Protein AF-A0A3D1LFR0-F1 (afdb_monomer)

Mean predicted aligned error: 5.87 Å

Structure (mmCIF, N/CA/C/O backbone):
data_AF-A0A3D1LFR0-F1
#
_entry.id   AF-A0A3D1LFR0-F1
#
loop_
_atom_site.group_PDB
_atom_site.id
_atom_site.type_symbol
_atom_site.label_atom_id
_atom_site.label_alt_id
_atom_site.label_comp_id
_atom_site.label_asym_id
_atom_site.label_entity_id
_atom_site.label_seq_id
_atom_site.pdbx_PDB_ins_code
_atom_site.Cartn_x
_atom_site.Cartn_y
_atom_site.Cartn_z
_atom_site.occupancy
_atom_site.B_iso_or_equiv
_atom_site.auth_seq_id
_atom_site.auth_comp_id
_atom_site.auth_asym_id
_atom_site.auth_atom_id
_atom_site.pdbx_PDB_model_num
ATOM 1 N N . PRO A 1 1 ? -17.434 -1.479 20.206 1.00 91.62 1 PRO A N 1
ATOM 2 C CA . PRO A 1 1 ? -18.769 -2.126 20.176 1.00 91.62 1 PRO A CA 1
ATOM 3 C C . PRO A 1 1 ? -18.696 -3.433 19.381 1.00 91.62 1 PRO A C 1
ATOM 5 O O . PRO A 1 1 ? -17.769 -3.577 18.583 1.00 91.62 1 PRO A O 1
ATOM 8 N N . ALA A 1 2 ? -19.580 -4.396 19.647 1.00 93.88 2 ALA A N 1
ATOM 9 C CA . ALA A 1 2 ? -19.496 -5.724 19.027 1.00 93.88 2 ALA A CA 1
ATOM 10 C C . ALA A 1 2 ? -19.668 -5.653 17.500 1.00 93.88 2 ALA A C 1
ATOM 12 O O . ALA A 1 2 ? -18.989 -6.369 16.771 1.00 93.88 2 ALA A O 1
ATOM 13 N N . GLU A 1 3 ? -20.492 -4.719 17.033 1.00 96.44 3 GLU A N 1
ATOM 14 C CA . GLU A 1 3 ? -20.775 -4.426 15.630 1.00 96.44 3 GLU A CA 1
ATOM 15 C C . GLU A 1 3 ? -19.573 -3.889 14.830 1.00 96.44 3 GLU A C 1
ATOM 17 O O . GLU A 1 3 ? -19.605 -3.919 13.606 1.00 96.44 3 GLU A O 1
ATOM 22 N N . PHE A 1 4 ? -18.492 -3.449 15.491 1.00 94.62 4 PHE A N 1
ATOM 23 C CA . PHE A 1 4 ? -17.263 -2.962 14.836 1.00 94.62 4 PHE A CA 1
ATOM 24 C C . PHE A 1 4 ? -16.079 -3.934 14.958 1.00 94.62 4 PHE A C 1
ATOM 26 O O . PHE A 1 4 ? -14.930 -3.548 14.744 1.00 94.62 4 PHE A O 1
ATOM 33 N N . ARG A 1 5 ? -16.316 -5.183 15.372 1.00 94.94 5 ARG A N 1
ATOM 34 C CA . ARG A 1 5 ? -15.249 -6.180 15.521 1.00 94.94 5 ARG A CA 1
ATOM 35 C C . ARG A 1 5 ? -14.760 -6.643 14.143 1.00 94.94 5 ARG A C 1
ATOM 37 O O . ARG A 1 5 ? -15.553 -7.117 13.337 1.00 94.94 5 ARG A O 1
ATOM 44 N N . PHE A 1 6 ? -13.453 -6.556 13.902 1.00 94.88 6 PHE A N 1
ATOM 45 C CA . PHE A 1 6 ? -12.830 -7.150 12.719 1.00 94.88 6 PHE A CA 1
ATOM 46 C C . PHE A 1 6 ? -12.807 -8.681 12.822 1.00 94.88 6 PHE A C 1
ATOM 48 O O . PHE A 1 6 ? -12.643 -9.231 13.912 1.00 94.88 6 PHE A O 1
ATOM 55 N N . SER A 1 7 ? -12.958 -9.362 11.685 1.00 91.62 7 SER A N 1
ATOM 56 C CA . SER A 1 7 ? -12.765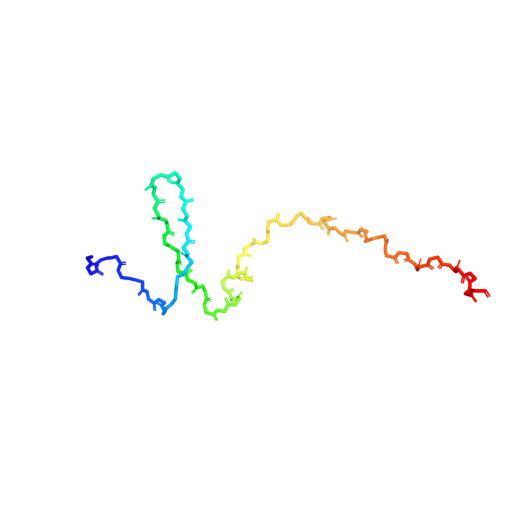 -10.813 11.574 1.00 91.62 7 SER A CA 1
ATOM 57 C C . SER A 1 7 ? -11.291 -11.214 11.480 1.00 91.62 7 SER A C 1
ATOM 59 O O . SER A 1 7 ? -10.975 -12.378 11.695 1.00 91.62 7 SER A O 1
ATOM 61 N N . THR A 1 8 ? -10.404 -10.265 11.169 1.00 91.31 8 THR A N 1
ATOM 62 C CA . THR A 1 8 ? -8.959 -10.478 11.034 1.00 91.31 8 THR A CA 1
ATOM 63 C C . THR A 1 8 ? -8.238 -10.317 12.372 1.00 91.31 8 THR A C 1
ATOM 65 O O . THR A 1 8 ? -8.682 -9.579 13.255 1.00 91.31 8 THR A O 1
ATOM 68 N N . HIS A 1 9 ? -7.082 -10.967 12.511 1.00 93.81 9 HIS A N 1
ATOM 69 C CA . HIS A 1 9 ? -6.233 -10.850 13.705 1.00 93.81 9 HIS A CA 1
ATOM 70 C C . HIS A 1 9 ? -5.401 -9.561 13.750 1.00 93.81 9 HIS A C 1
ATOM 72 O O . HIS A 1 9 ? -4.984 -9.127 14.822 1.00 93.81 9 HIS A O 1
ATOM 78 N N . GLU A 1 10 ? -5.164 -8.948 12.592 1.00 95.81 10 GLU A N 1
ATOM 79 C CA . GLU A 1 10 ? -4.321 -7.767 12.436 1.00 95.81 10 GLU A CA 1
ATOM 80 C C . GLU A 1 10 ? -5.039 -6.664 11.645 1.00 95.81 10 GLU A C 1
ATOM 82 O O . GLU A 1 10 ? -5.958 -6.919 10.854 1.00 95.81 10 GLU A O 1
ATOM 87 N N . VAL A 1 11 ? -4.587 -5.424 11.845 1.00 97.38 11 VAL A N 1
ATOM 88 C CA . VAL A 1 11 ? -5.080 -4.228 11.154 1.00 97.38 11 VAL A CA 1
ATOM 89 C C . VAL A 1 11 ? -3.924 -3.329 10.725 1.00 97.38 11 VAL A C 1
ATOM 91 O O . VAL A 1 11 ? -2.889 -3.261 11.387 1.00 97.38 11 VAL A O 1
ATOM 94 N N . PHE A 1 12 ? -4.125 -2.593 9.638 1.00 97.44 12 PHE A N 1
ATOM 95 C CA . PHE A 1 12 ? -3.322 -1.423 9.305 1.00 97.44 12 PHE A CA 1
ATOM 96 C C . PHE A 1 12 ? -3.851 -0.198 10.049 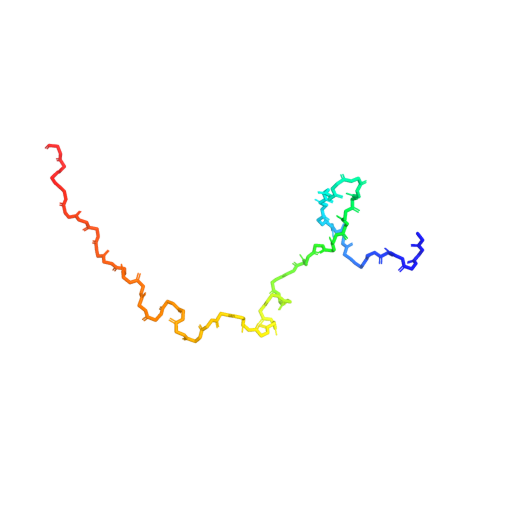1.00 97.44 12 PHE A C 1
ATOM 98 O O . PHE A 1 12 ? -5.065 -0.001 10.139 1.00 97.44 12 PHE A O 1
ATOM 105 N N . ILE A 1 13 ? -2.934 0.635 10.539 1.00 97.62 13 ILE A N 1
ATOM 106 C CA . ILE A 1 13 ? -3.240 1.859 11.283 1.00 97.62 13 ILE A CA 1
ATOM 107 C C . ILE A 1 13 ? -2.687 3.050 10.507 1.00 97.62 13 ILE A C 1
ATOM 109 O O . ILE A 1 13 ? -1.502 3.087 10.181 1.00 97.62 13 ILE A O 1
ATOM 113 N N . GLU A 1 14 ? -3.538 4.033 10.232 1.00 97.88 14 GLU A N 1
ATOM 114 C CA . GLU A 1 14 ? -3.163 5.285 9.573 1.00 97.88 14 GLU A CA 1
ATOM 115 C C . GLU A 1 14 ? -3.737 6.475 10.344 1.00 97.88 14 GLU A C 1
ATOM 117 O O . GLU A 1 14 ? -4.869 6.421 10.825 1.00 97.88 14 GLU A O 1
ATOM 122 N N . ARG A 1 15 ? -2.975 7.569 10.440 1.00 98.06 15 ARG A N 1
ATOM 123 C CA . ARG A 1 15 ? -3.461 8.839 10.986 1.00 98.06 15 ARG A CA 1
ATOM 124 C C . ARG A 1 15 ? -3.854 9.787 9.859 1.00 98.06 15 ARG A C 1
ATOM 126 O O . ARG A 1 15 ? -3.033 10.082 8.997 1.00 98.06 15 ARG A O 1
ATOM 133 N N . GLN A 1 16 ? -5.071 10.316 9.924 1.00 97.81 16 GLN A N 1
ATOM 134 C CA . GLN A 1 16 ? -5.579 11.335 9.006 1.00 97.81 16 GLN A CA 1
ATOM 135 C C . GLN A 1 16 ? -6.066 12.539 9.813 1.00 97.81 16 GLN A C 1
ATOM 137 O O . GLN A 1 16 ? -7.149 12.515 10.388 1.00 97.81 16 GLN A O 1
ATOM 142 N 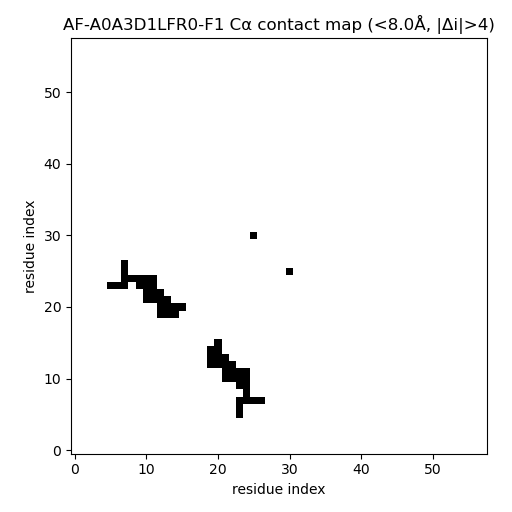N . GLY A 1 17 ? -5.232 13.581 9.893 1.00 96.62 17 GLY A N 1
ATOM 143 C CA . GLY A 1 17 ? -5.510 14.747 10.734 1.00 96.62 17 GLY A CA 1
ATOM 144 C C . GLY A 1 17 ? -5.589 14.368 12.214 1.00 96.62 17 GLY A C 1
ATOM 145 O O . GLY A 1 17 ? -4.609 13.903 12.799 1.00 96.62 17 GLY A O 1
ATOM 146 N N . ASP A 1 18 ? -6.750 14.576 12.820 1.00 97.19 18 ASP A N 1
ATOM 147 C CA . ASP A 1 18 ? -7.081 14.185 14.191 1.00 97.19 18 ASP A CA 1
ATOM 148 C C . ASP A 1 18 ? -7.703 12.781 14.301 1.00 97.19 18 ASP A C 1
ATOM 150 O O . ASP A 1 18 ? -7.856 12.273 15.410 1.00 97.19 18 ASP A O 1
ATOM 154 N N . ALA A 1 19 ? -7.987 12.114 13.178 1.00 97.62 19 ALA A N 1
ATOM 155 C CA . ALA A 1 19 ? -8.556 10.772 13.149 1.00 97.62 19 ALA A CA 1
ATOM 156 C C . ALA A 1 19 ? -7.492 9.664 13.036 1.00 97.62 19 ALA A C 1
ATOM 158 O O . ALA A 1 19 ? -6.429 9.836 12.432 1.00 97.62 19 ALA A O 1
ATOM 159 N N . ILE A 1 20 ? -7.827 8.485 13.571 1.00 97.62 20 ILE A N 1
ATOM 160 C CA . ILE A 1 20 ? -7.116 7.224 13.330 1.00 97.62 20 ILE A CA 1
ATOM 161 C C . ILE A 1 20 ? -8.038 6.292 12.549 1.00 97.62 20 ILE A C 1
ATOM 163 O O . ILE A 1 20 ? -9.171 6.041 12.957 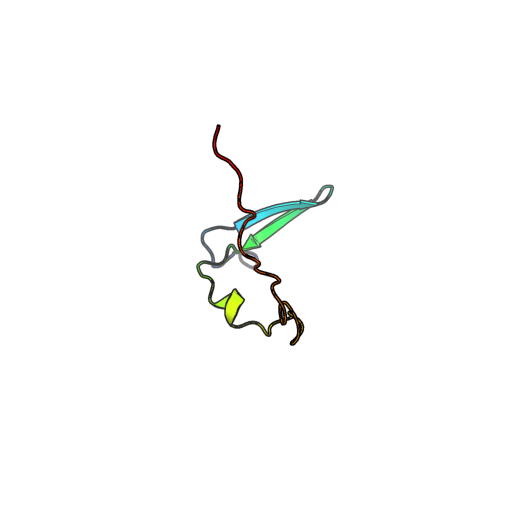1.00 97.62 20 ILE A O 1
ATOM 167 N N . ILE A 1 21 ? -7.535 5.763 11.438 1.00 97.62 21 ILE A N 1
ATOM 168 C CA . ILE A 1 21 ? -8.238 4.818 10.578 1.00 97.62 21 ILE A CA 1
ATOM 169 C C . ILE A 1 21 ? -7.634 3.432 10.777 1.00 97.62 21 ILE A C 1
ATOM 171 O O . ILE A 1 21 ? -6.429 3.237 10.604 1.00 97.62 21 ILE A O 1
ATOM 175 N N . LEU A 1 22 ? -8.490 2.468 11.115 1.00 97.75 22 LEU A N 1
ATOM 176 C CA . LEU A 1 22 ? -8.146 1.052 11.200 1.00 97.75 22 LEU A CA 1
ATOM 177 C C . LEU A 1 22 ? -8.715 0.337 9.975 1.00 97.75 22 LEU A C 1
ATOM 179 O O . LEU A 1 22 ? -9.912 0.439 9.701 1.00 97.75 22 LEU A O 1
ATOM 183 N N . ARG A 1 23 ? -7.872 -0.387 9.237 1.00 96.25 23 ARG A N 1
ATOM 184 C CA . ARG A 1 23 ? -8.301 -1.229 8.108 1.00 96.25 23 ARG A CA 1
ATOM 185 C C . ARG A 1 23 ? -7.899 -2.678 8.366 1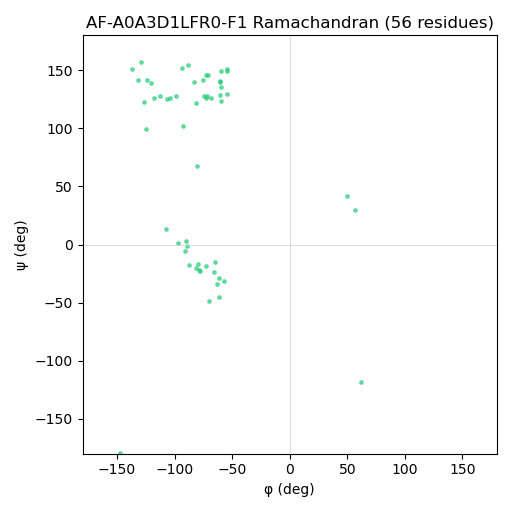.00 96.25 23 ARG A C 1
ATOM 187 O O . ARG A 1 23 ? -6.784 -2.885 8.842 1.00 96.25 23 ARG A O 1
ATOM 194 N N . PRO A 1 24 ? -8.746 -3.672 8.054 1.00 95.56 24 PRO A N 1
ATOM 195 C CA . PRO A 1 24 ? -8.370 -5.072 8.217 1.00 95.56 24 PRO A CA 1
ATOM 196 C C . PRO A 1 24 ? -7.135 -5.374 7.366 1.00 95.56 24 PRO A C 1
ATOM 198 O O . PRO A 1 24 ? -7.045 -4.931 6.218 1.00 95.56 24 PRO A O 1
ATOM 201 N N . LYS A 1 25 ? -6.170 -6.099 7.934 1.00 94.62 25 LYS A N 1
ATOM 202 C CA . LYS A 1 25 ? -5.021 -6.601 7.179 1.00 94.62 25 LYS A CA 1
ATOM 203 C C . LYS A 1 25 ? -5.453 -7.876 6.443 1.00 94.62 25 LYS A C 1
ATOM 205 O O . LYS A 1 25 ? -5.893 -8.807 7.115 1.00 94.62 25 LYS A O 1
ATOM 210 N N . PRO A 1 26 ? -5.345 -7.939 5.104 1.00 91.31 26 PRO A N 1
ATOM 211 C CA . PRO A 1 26 ? -5.617 -9.166 4.364 1.00 91.31 26 PRO A CA 1
ATOM 212 C C . PRO A 1 26 ? -4.676 -10.292 4.804 1.00 91.31 26 PRO A C 1
ATOM 214 O O . PRO A 1 26 ? -3.484 -10.059 5.009 1.00 91.31 26 PRO A O 1
ATOM 217 N N . GLU A 1 27 ? -5.206 -11.507 4.924 1.00 89.31 27 GLU A N 1
ATOM 218 C CA . GLU A 1 27 ? -4.425 -12.699 5.290 1.00 89.31 27 GLU A CA 1
ATOM 219 C C . GLU A 1 27 ? -3.684 -13.303 4.085 1.00 89.31 27 GLU A C 1
ATOM 221 O O . GLU A 1 27 ? -2.700 -14.022 4.251 1.00 89.31 27 GLU A O 1
ATOM 226 N N . SER A 1 28 ? -4.127 -12.980 2.866 1.00 91.38 28 SER A N 1
ATOM 227 C CA . SER A 1 28 ? -3.555 -13.461 1.610 1.00 91.38 28 SER A CA 1
ATOM 228 C C . SER A 1 28 ? -3.666 -12.413 0.493 1.00 91.38 28 SER A C 1
ATOM 230 O O . SER A 1 28 ? -4.185 -11.309 0.678 1.00 91.38 28 SER A O 1
ATOM 232 N N . TRP A 1 29 ? -3.173 -12.772 -0.695 1.00 94.00 29 TRP A N 1
ATOM 233 C CA . TRP A 1 29 ? -3.298 -11.973 -1.916 1.00 94.00 29 TRP A CA 1
ATOM 234 C C . TRP A 1 29 ? -4.557 -12.298 -2.736 1.00 94.00 29 TRP A C 1
ATOM 236 O O . TRP A 1 29 ? -4.746 -11.714 -3.803 1.00 94.00 29 TRP A O 1
ATOM 246 N N . ASP A 1 30 ? -5.433 -13.187 -2.265 1.00 93.00 30 ASP A N 1
ATOM 247 C CA . ASP A 1 30 ? -6.577 -13.667 -3.056 1.00 93.00 30 ASP A CA 1
ATOM 248 C C . ASP A 1 30 ? -7.533 -12.523 -3.421 1.00 93.00 30 ASP A C 1
ATOM 250 O O . ASP A 1 30 ? -7.888 -12.339 -4.587 1.00 93.00 30 ASP A O 1
ATOM 254 N N . ASP A 1 31 ? -7.853 -11.668 -2.447 1.00 89.62 31 ASP A N 1
ATOM 255 C CA . ASP A 1 31 ? -8.651 -10.454 -2.651 1.00 89.62 31 ASP A CA 1
ATOM 256 C C . ASP A 1 31 ? -7.987 -9.463 -3.611 1.00 89.62 31 ASP A C 1
ATOM 258 O O . ASP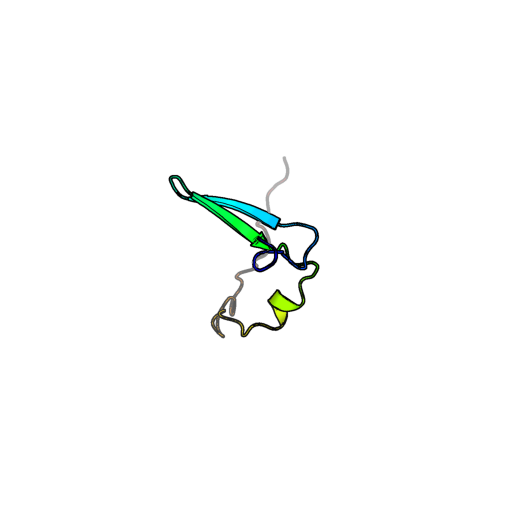 A 1 31 ? -8.657 -8.680 -4.283 1.00 89.62 31 ASP A O 1
ATOM 262 N N . PHE A 1 32 ? -6.656 -9.451 -3.687 1.00 91.69 32 PHE A N 1
ATOM 263 C CA . PHE A 1 32 ? -5.962 -8.579 -4.624 1.00 91.69 32 PHE A CA 1
ATOM 264 C C . PHE A 1 32 ? -6.173 -9.052 -6.063 1.00 91.69 32 PHE A C 1
ATOM 266 O O . PHE A 1 32 ? -6.544 -8.228 -6.901 1.00 91.69 32 PHE A O 1
ATOM 273 N N . PHE A 1 33 ? -5.972 -10.347 -6.324 1.00 93.31 33 PHE A N 1
ATOM 274 C CA . PHE A 1 33 ? -6.045 -10.941 -7.663 1.00 93.31 33 PHE A CA 1
ATOM 275 C C . PHE A 1 33 ? -7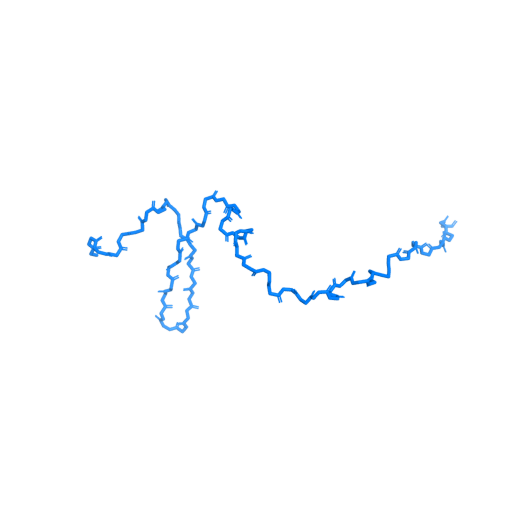.473 -11.197 -8.160 1.00 93.31 33 PHE A C 1
ATOM 277 O O . PHE A 1 33 ? -7.681 -11.261 -9.369 1.00 93.31 33 PHE A O 1
ATOM 284 N N . SER A 1 34 ? -8.463 -11.308 -7.271 1.00 94.94 34 SER A N 1
ATOM 285 C CA . SER A 1 34 ? -9.876 -11.448 -7.658 1.00 94.94 34 SER A CA 1
ATOM 286 C C . SER A 1 34 ? -10.490 -10.150 -8.196 1.00 94.94 34 SER A C 1
ATOM 288 O O . SER A 1 34 ? -11.521 -10.175 -8.873 1.00 94.94 34 SER A O 1
ATOM 290 N N . ARG A 1 35 ? -9.872 -8.997 -7.911 1.00 94.50 35 ARG A N 1
ATOM 291 C CA . ARG A 1 35 ? -10.370 -7.695 -8.362 1.00 94.50 35 ARG A CA 1
ATOM 292 C C . ARG A 1 35 ? -10.085 -7.487 -9.849 1.00 94.50 35 ARG A C 1
ATOM 294 O O . ARG A 1 35 ? -8.986 -7.797 -10.309 1.00 94.50 35 ARG A O 1
ATOM 301 N N . PRO A 1 36 ? -11.019 -6.867 -10.595 1.00 95.38 36 PRO A N 1
ATOM 302 C CA . PRO A 1 36 ? -10.751 -6.440 -11.958 1.00 95.38 36 PRO A CA 1
ATOM 303 C C . PRO A 1 36 ? -9.507 -5.554 -12.016 1.00 95.38 36 PRO A C 1
ATOM 305 O O . PRO A 1 36 ? -9.384 -4.585 -11.256 1.00 95.38 36 PRO A O 1
ATOM 308 N N . SER A 1 37 ? -8.593 -5.887 -12.927 1.00 94.38 37 SER A N 1
ATOM 309 C CA . SER A 1 37 ? -7.409 -5.070 -13.159 1.00 94.38 37 SER A CA 1
ATOM 310 C C . SER A 1 37 ? -7.832 -3.670 -13.598 1.00 94.38 37 SER A C 1
ATOM 312 O O . SER A 1 37 ? -8.622 -3.504 -14.524 1.00 94.38 37 SER A O 1
ATOM 314 N N . LYS A 1 38 ? -7.287 -2.656 -12.925 1.00 95.19 38 LYS A N 1
ATOM 315 C CA . LYS A 1 38 ? -7.391 -1.251 -13.349 1.00 95.19 38 LYS A CA 1
ATOM 316 C C . LYS A 1 38 ? -6.245 -0.845 -14.276 1.00 95.19 38 LYS A C 1
ATOM 318 O O . LYS A 1 38 ? -6.163 0.312 -14.676 1.00 95.19 38 LYS A O 1
ATOM 323 N N . VAL A 1 39 ? -5.332 -1.775 -14.548 1.00 94.88 39 VAL A N 1
ATOM 324 C CA . VAL A 1 39 ? -4.174 -1.549 -15.401 1.00 94.88 39 VAL A CA 1
ATOM 325 C C . VAL A 1 39 ? -4.652 -1.508 -16.858 1.00 94.88 39 VAL A C 1
ATOM 327 O O . VAL A 1 39 ? -5.355 -2.434 -17.271 1.00 94.88 39 VAL A O 1
ATOM 330 N N . PRO A 1 40 ? -4.306 -0.459 -17.627 1.00 96.12 40 PRO A N 1
ATOM 331 C CA . PRO A 1 40 ? -4.613 -0.387 -19.051 1.00 96.12 40 PRO A CA 1
ATOM 332 C C . PRO A 1 40 ? -4.086 -1.599 -19.823 1.00 96.12 40 PRO A C 1
ATOM 334 O O . PRO A 1 40 ? -3.068 -2.186 -19.461 1.00 96.12 40 PRO A O 1
ATOM 337 N N . THR A 1 41 ? -4.758 -1.964 -20.913 1.00 95.38 41 THR A N 1
ATOM 338 C CA . THR A 1 41 ? -4.398 -3.144 -21.719 1.00 95.38 41 THR A CA 1
ATOM 339 C C . THR A 1 41 ? -3.039 -3.026 -22.407 1.00 95.38 41 THR A C 1
ATOM 341 O O . THR A 1 41 ? -2.441 -4.038 -22.752 1.00 95.38 41 THR A O 1
ATOM 344 N N . ASP A 1 42 ? -2.564 -1.805 -22.629 1.00 95.31 42 ASP A N 1
ATOM 345 C CA . ASP A 1 42 ? -1.286 -1.469 -23.260 1.00 95.31 42 ASP A CA 1
ATOM 346 C C . ASP A 1 42 ? -0.171 -1.167 -22.247 1.00 95.31 42 ASP A C 1
ATOM 348 O O . ASP A 1 42 ? 0.959 -0.858 -22.638 1.00 95.31 42 ASP A O 1
ATOM 352 N N . PHE A 1 43 ? -0.462 -1.256 -20.947 1.00 94.94 43 PHE A N 1
ATOM 353 C CA . PHE A 1 43 ? 0.519 -1.019 -19.898 1.00 94.94 43 PHE A CA 1
ATOM 354 C C . PHE A 1 43 ? 1.683 -2.004 -20.020 1.00 94.94 43 PHE A C 1
ATOM 356 O O . PHE A 1 43 ? 1.483 -3.217 -19.986 1.00 94.94 43 PHE A O 1
ATOM 363 N N . LEU A 1 44 ? 2.903 -1.471 -20.137 1.00 94.38 44 LEU A N 1
ATOM 364 C CA . LEU A 1 44 ? 4.122 -2.250 -20.390 1.00 94.38 44 LEU A CA 1
ATOM 365 C C . LEU A 1 44 ? 4.060 -3.107 -21.670 1.00 94.38 44 LEU A C 1
ATOM 367 O O . LEU A 1 44 ? 4.727 -4.137 -21.749 1.00 94.38 44 LEU A O 1
ATOM 371 N N . SER A 1 45 ? 3.299 -2.673 -22.682 1.00 95.94 45 SER A N 1
ATOM 372 C CA . SER A 1 45 ? 3.338 -3.267 -24.029 1.00 95.94 45 SER A CA 1
ATOM 373 C C . SER A 1 45 ? 4.745 -3.245 -24.640 1.00 95.94 45 SER A C 1
ATOM 375 O O . SER A 1 45 ? 5.113 -4.174 -25.355 1.00 95.94 45 SER A O 1
ATOM 377 N N . ASP A 1 46 ? 5.548 -2.238 -24.288 1.00 95.88 46 ASP A N 1
ATOM 378 C CA . ASP A 1 46 ? 6.997 -2.218 -24.465 1.00 95.88 46 ASP A CA 1
ATOM 379 C C . ASP A 1 46 ? 7.687 -1.896 -23.129 1.00 95.88 46 ASP A C 1
ATOM 381 O O . ASP A 1 46 ? 7.425 -0.866 -22.501 1.00 95.88 46 ASP A O 1
ATOM 385 N N . ARG A 1 47 ? 8.569 -2.795 -22.681 1.00 94.50 47 ARG A N 1
ATOM 386 C CA . ARG A 1 47 ? 9.321 -2.659 -21.425 1.00 94.50 47 ARG A CA 1
ATOM 387 C C . ARG A 1 47 ? 10.630 -1.887 -21.600 1.00 94.50 47 ARG A C 1
ATOM 389 O O . ARG A 1 47 ? 11.174 -1.432 -20.599 1.00 94.50 47 ARG A O 1
ATOM 396 N N . ASN A 1 48 ? 11.134 -1.742 -22.831 1.00 92.31 48 ASN A N 1
ATOM 397 C CA . ASN A 1 48 ? 12.455 -1.170 -23.123 1.00 92.31 48 ASN A CA 1
ATOM 398 C C . ASN A 1 48 ? 13.587 -1.787 -22.278 1.00 92.31 48 ASN A C 1
ATOM 400 O O . ASN A 1 48 ? 14.476 -1.091 -21.792 1.00 92.31 48 ASN A O 1
ATOM 404 N N . ASP A 1 49 ? 13.550 -3.111 -22.097 1.00 93.44 49 ASP A N 1
ATOM 405 C CA . ASP A 1 49 ? 14.547 -3.857 -21.321 1.00 93.44 49 ASP A CA 1
ATOM 406 C C . ASP A 1 49 ? 15.808 -4.118 -22.152 1.00 93.44 49 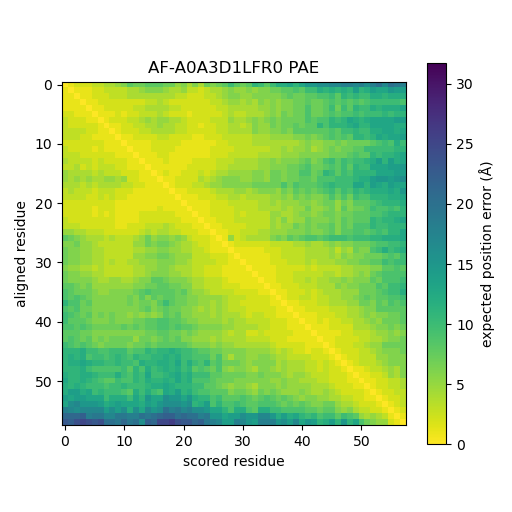ASP A C 1
ATOM 408 O O . ASP A 1 49 ? 16.089 -5.237 -22.590 1.00 93.44 49 ASP A O 1
ATOM 412 N N . VAL A 1 50 ? 16.515 -3.034 -22.461 1.00 95.06 50 VAL A N 1
ATOM 413 C CA . VAL A 1 50 ? 17.752 -3.083 -23.235 1.00 95.06 50 VAL A CA 1
ATOM 414 C C . VAL A 1 50 ? 18.892 -3.654 -22.386 1.00 95.06 50 VAL A C 1
ATOM 416 O O . VAL A 1 50 ? 18.946 -3.407 -21.178 1.00 95.06 50 VAL A O 1
ATOM 419 N N . PRO A 1 51 ? 19.831 -4.400 -22.994 1.00 95.25 51 PRO A N 1
ATOM 420 C CA . PRO A 1 51 ? 21.018 -4.862 -22.291 1.00 95.25 51 PRO A CA 1
ATOM 421 C C . PRO A 1 51 ? 21.783 -3.699 -21.642 1.00 95.25 51 PRO A C 1
ATOM 423 O O . PRO A 1 51 ? 21.790 -2.589 -22.185 1.00 95.25 51 PRO A O 1
ATOM 426 N N . PRO A 1 52 ? 22.467 -3.943 -20.511 1.00 93.94 52 PRO A N 1
ATOM 427 C CA . PRO A 1 52 ? 23.325 -2.934 -19.910 1.00 93.94 52 PRO A CA 1
ATOM 428 C C . PRO A 1 52 ? 24.436 -2.516 -20.883 1.00 93.94 52 PRO A C 1
ATOM 430 O O . PRO A 1 52 ? 24.916 -3.314 -21.691 1.00 93.94 52 PRO A O 1
ATOM 433 N N . GLU A 1 53 ? 24.878 -1.264 -20.777 1.00 93.94 53 GLU A N 1
ATOM 434 C CA . GLU A 1 53 ? 26.023 -0.773 -21.545 1.00 93.94 53 GLU A CA 1
ATOM 435 C C . GLU A 1 53 ? 27.291 -1.574 -21.221 1.00 93.94 53 GLU A C 1
ATOM 437 O O . GLU A 1 53 ? 27.579 -1.878 -20.061 1.00 93.94 53 GLU A O 1
ATOM 442 N N . THR A 1 54 ? 28.096 -1.860 -22.245 1.00 93.50 54 THR A N 1
ATOM 443 C CA . THR A 1 54 ? 29.442 -2.406 -22.036 1.00 93.50 54 THR A CA 1
ATOM 444 C C . THR A 1 54 ? 30.345 -1.310 -21.471 1.00 93.50 54 THR A C 1
ATOM 446 O O . THR A 1 54 ? 30.422 -0.220 -22.037 1.00 93.50 54 THR A O 1
ATOM 449 N N . ARG A 1 55 ? 31.028 -1.587 -20.354 1.00 93.56 55 ARG A N 1
ATOM 450 C CA . ARG A 1 55 ? 32.011 -0.681 -19.742 1.00 93.56 55 ARG A CA 1
ATOM 451 C C . ARG A 1 55 ? 33.351 -1.392 -19.592 1.00 93.56 55 ARG A C 1
ATOM 453 O O . ARG A 1 55 ? 33.374 -2.562 -19.220 1.00 93.56 55 ARG A O 1
ATOM 460 N N . GLU A 1 56 ? 34.441 -0.668 -19.830 1.00 90.75 56 GLU A N 1
ATOM 461 C CA . GLU A 1 56 ? 35.787 -1.135 -19.493 1.00 90.75 56 GLU A CA 1
ATOM 462 C C . GLU A 1 56 ? 35.936 -1.190 -17.968 1.00 90.75 56 GLU A C 1
ATOM 464 O O . GLU A 1 56 ? 35.649 -0.212 -17.267 1.00 90.75 56 GLU A O 1
ATOM 469 N N . LEU A 1 57 ? 36.339 -2.349 -17.448 1.00 80.44 57 LEU A N 1
ATOM 470 C CA . LEU A 1 57 ? 36.589 -2.542 -16.023 1.00 80.44 57 LEU A CA 1
ATOM 471 C C . LEU A 1 57 ? 38.069 -2.287 -15.738 1.00 80.44 57 LEU A C 1
ATOM 473 O O . LEU A 1 57 ? 38.871 -3.186 -15.955 1.00 80.44 57 LEU A O 1
ATOM 477 N N . PHE A 1 58 ? 38.349 -1.099 -15.191 1.00 85.38 58 PHE A N 1
ATOM 478 C CA . PHE A 1 58 ? 39.645 -0.610 -14.688 1.00 85.38 58 PHE A CA 1
ATOM 479 C C . PHE A 1 58 ? 40.806 -0.567 -15.692 1.00 85.38 58 PHE A C 1
ATOM 481 O O . PHE A 1 58 ? 41.243 -1.621 -16.195 1.00 85.38 58 PHE A O 1
#

Sequence (58 aa):
PAEFRFSTHEVFIERQGDAIILRPKPESWDDFFSRPSKVPTDFLSDRNDVPPETRELF

Secondary structure (DSSP, 8-state):
-GGG--SSS-EEEEEETTEEEEEEPPSSSHHHHTSPP-S-TTTTS----PPPPP----

Solvent-accessible surface area (backbone atoms only — not comparable to full-atom values): 4259 Å² total; per-residue (Å²): 111,82,92,73,61,71,94,51,97,49,63,47,80,47,77,57,91,95,45,77,47,78,41,79,43,75,94,63,62,63,74,64,71,72,45,82,78,86,68,60,95,64,66,70,74,71,76,81,84,66,81,80,82,91,72,87,83,131

Nearest PDB structures (foldseek):
  3tnd-assembly1_D  TM=5.145E-01  e=2.349E-01  Shigella flexneri
  6ifm-assembly1_D  TM=4.990E-01  e=2.052E-01  Salmonella enterica subsp. enterica serovar Typhimurium str. LT2
  6sd6-assembly1_A  TM=4.787E-01  e=3.524E-01  Shigella sonnei
  9h6c-assembly1_B-2  TM=4.597E-01  e=9.078E-01  Escherichia coli KLY

Foldseek 3Di:
DVVPDDPAPDWDWDDDPPDIDTHHDDPDCPVVVVDPDPADPCVPVDVPPDDDDDDDDD

Radius of gyration: 21.74 Å; Cα contacts (8 Å, |Δi|>4): 28; chains: 1; bounding box: 60×28×45 Å

pLDDT: mean 94.29, std 3.07, range [80.44, 98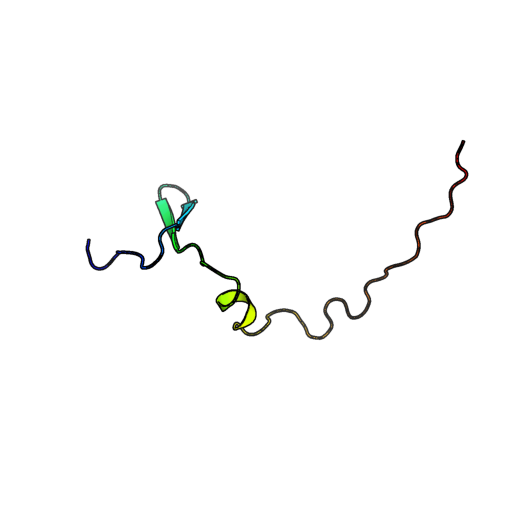.06]